Protein AF-A0A9W8R4R6-F1 (afdb_monomer)

InterPro domains:
  IPR019560 Mitochondrial 18kDa protein [PF10558] (1-127)
  IPR019560 Mitochondrial 18kDa protein [PTHR11001] (2-150)

Mean predicted aligned error: 7.31 Å

Sequence (166 aa):
MYLLGDVSYEGYKAYWHNQRVRDPTIQLTARQEKITGLPAIETRVVKPGEVSPLEDYRTVMVQRAIFQSVASMGLPAFTIHSVVRYSGRAMKDMKNKMIRTWAPIGLGLAVVPFLPAMFDEPVENAVEWAFHKGFEMYGGKGAVGNAPATGREELLAKKPIKEKEL

Organism: NCBI:txid195108

Structure (mmCIF, N/CA/C/O backbone):
data_AF-A0A9W8R4R6-F1
#
_entry.id   AF-A0A9W8R4R6-F1
#
loop_
_atom_site.group_PDB
_atom_site.id
_atom_site.type_symbol
_atom_site.label_atom_id
_ato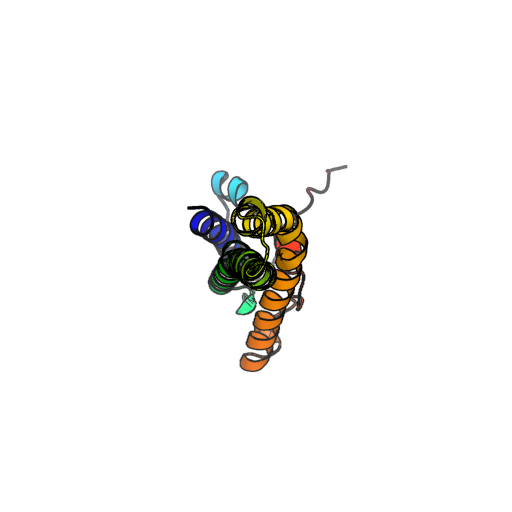m_site.label_alt_id
_atom_site.label_comp_id
_atom_site.label_asym_id
_atom_site.label_entity_id
_atom_site.label_seq_id
_atom_site.pdbx_PDB_ins_code
_atom_site.Cartn_x
_atom_site.Cartn_y
_atom_site.Cartn_z
_atom_site.occupancy
_atom_site.B_iso_or_equiv
_atom_site.auth_seq_id
_atom_site.auth_comp_id
_atom_site.auth_asym_id
_atom_site.auth_atom_id
_atom_site.pdbx_PDB_model_num
ATOM 1 N N . MET A 1 1 ? 1.937 14.711 2.624 1.00 55.84 1 MET A N 1
ATOM 2 C CA . MET A 1 1 ? 3.150 14.898 1.793 1.00 55.84 1 MET A CA 1
ATOM 3 C C . MET A 1 1 ? 4.149 13.735 1.963 1.00 55.84 1 MET A C 1
ATOM 5 O O . MET A 1 1 ? 5.342 13.956 1.873 1.00 55.84 1 MET A O 1
ATOM 9 N N . TYR A 1 2 ? 3.669 12.495 2.161 1.00 64.56 2 TYR A N 1
ATOM 10 C CA . TYR A 1 2 ? 4.497 11.270 2.191 1.00 64.56 2 TYR A CA 1
ATOM 11 C C . TYR A 1 2 ? 4.182 10.361 0.992 1.00 64.56 2 TYR A C 1
ATOM 13 O O . TYR A 1 2 ? 5.093 9.926 0.304 1.00 64.56 2 TYR A O 1
ATOM 21 N N . LEU A 1 3 ? 2.897 10.217 0.645 1.00 76.69 3 LEU A N 1
ATOM 22 C CA . LEU A 1 3 ? 2.424 9.414 -0.491 1.00 76.69 3 LEU A CA 1
ATOM 23 C C . LEU A 1 3 ? 3.010 9.858 -1.843 1.00 76.69 3 LEU A C 1
ATOM 25 O O . LEU A 1 3 ? 3.510 9.041 -2.602 1.00 76.69 3 LEU A O 1
ATOM 29 N N . LEU A 1 4 ? 3.025 11.167 -2.122 1.00 83.50 4 LEU A N 1
ATOM 30 C CA . LEU A 1 4 ? 3.647 11.694 -3.344 1.00 83.50 4 LEU A CA 1
ATOM 31 C C . LEU A 1 4 ? 5.165 11.490 -3.365 1.00 83.50 4 LEU A C 1
ATOM 33 O O . LEU A 1 4 ? 5.719 11.271 -4.435 1.00 83.50 4 LEU A O 1
ATOM 37 N N . GLY A 1 5 ? 5.832 11.573 -2.211 1.00 86.31 5 GLY A N 1
ATOM 38 C CA . GLY A 1 5 ? 7.283 11.411 -2.114 1.00 86.31 5 GLY A CA 1
ATOM 39 C C . GLY A 1 5 ? 7.709 9.972 -2.384 1.00 86.31 5 GLY A C 1
ATOM 40 O O . GLY A 1 5 ? 8.566 9.751 -3.233 1.00 86.31 5 GLY A O 1
ATOM 41 N N . ASP A 1 6 ? 7.056 9.015 -1.721 1.00 87.12 6 ASP A N 1
ATOM 42 C CA . ASP A 1 6 ? 7.295 7.577 -1.890 1.00 87.12 6 ASP A CA 1
ATOM 43 C C . ASP A 1 6 ? 7.021 7.124 -3.332 1.00 87.12 6 ASP A C 1
ATOM 45 O O . ASP A 1 6 ? 7.907 6.601 -4.007 1.00 87.12 6 ASP A O 1
ATOM 49 N N . VAL A 1 7 ? 5.840 7.460 -3.864 1.00 90.50 7 VAL A N 1
ATOM 50 C CA . VAL A 1 7 ? 5.452 7.110 -5.239 1.00 90.50 7 VAL A CA 1
ATOM 51 C C . VAL A 1 7 ? 6.393 7.744 -6.267 1.00 90.50 7 VAL A C 1
ATOM 53 O O . VAL A 1 7 ? 6.770 7.090 -7.238 1.00 90.50 7 VAL A O 1
ATOM 56 N N . SER A 1 8 ? 6.808 9.000 -6.066 1.00 89.56 8 SER A N 1
ATOM 57 C CA . SER A 1 8 ? 7.741 9.664 -6.988 1.00 89.56 8 SER A CA 1
ATOM 58 C C . SER A 1 8 ? 9.143 9.063 -6.916 1.00 89.56 8 SER A C 1
ATOM 60 O O . SER A 1 8 ? 9.794 8.912 -7.948 1.00 89.56 8 SER A O 1
ATOM 62 N N . TYR A 1 9 ? 9.621 8.720 -5.718 1.00 89.19 9 TYR A N 1
ATOM 63 C CA . TYR A 1 9 ? 10.945 8.134 -5.521 1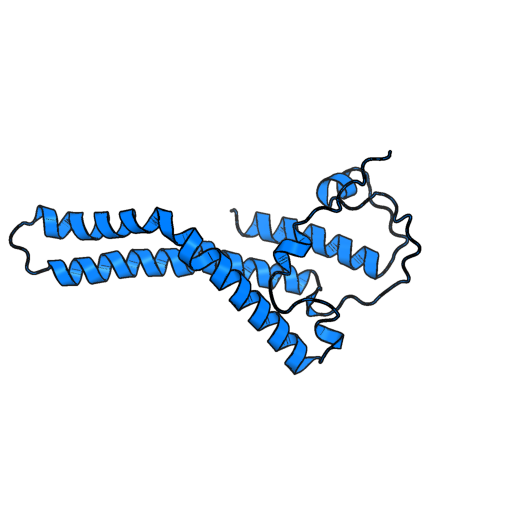.00 89.19 9 TYR A CA 1
ATOM 64 C C . TYR A 1 9 ? 11.035 6.738 -6.143 1.00 89.19 9 TYR A C 1
ATOM 66 O O . TYR A 1 9 ? 11.947 6.453 -6.920 1.00 89.19 9 TYR A O 1
ATOM 74 N N . GLU A 1 10 ? 10.055 5.887 -5.864 1.00 89.38 10 GLU A N 1
ATOM 75 C CA . GLU A 1 10 ? 9.988 4.530 -6.402 1.00 89.38 10 GLU A CA 1
ATOM 76 C C . GLU A 1 10 ? 9.701 4.528 -7.905 1.00 89.38 10 GLU A C 1
ATOM 78 O O . GLU A 1 10 ? 10.336 3.789 -8.657 1.00 89.38 10 GLU A O 1
ATOM 83 N N . GLY A 1 11 ? 8.847 5.444 -8.370 1.00 90.50 11 GLY A N 1
ATOM 84 C CA . GLY A 1 11 ? 8.625 5.686 -9.793 1.00 90.50 11 GLY A CA 1
ATOM 85 C C . GLY A 1 11 ? 9.895 6.116 -10.525 1.00 90.50 11 GLY A C 1
ATOM 86 O O . GLY A 1 11 ? 10.166 5.634 -11.623 1.00 90.50 11 GLY A O 1
ATOM 87 N N . TYR A 1 12 ? 10.723 6.965 -9.909 1.00 90.62 12 TYR A N 1
ATOM 88 C CA . TYR A 1 12 ? 12.007 7.375 -10.479 1.00 90.62 12 TYR A CA 1
ATOM 89 C C . TYR A 1 12 ? 12.991 6.204 -10.594 1.00 90.62 12 TYR A C 1
ATOM 91 O O . TYR A 1 12 ? 13.674 6.076 -11.611 1.00 90.62 12 TYR A O 1
ATOM 99 N N . LYS A 1 13 ? 13.051 5.323 -9.586 1.00 90.31 13 LYS A N 1
ATOM 100 C CA . LYS A 1 13 ? 13.871 4.103 -9.651 1.00 90.31 13 LYS A CA 1
ATOM 101 C C . LYS A 1 13 ? 13.392 3.158 -10.753 1.00 90.31 13 LYS A C 1
ATOM 103 O O . LYS A 1 13 ? 14.202 2.745 -11.582 1.00 90.31 13 LYS A O 1
ATOM 108 N N . ALA A 1 14 ? 12.089 2.876 -10.803 1.00 90.06 14 ALA A N 1
ATOM 109 C CA . ALA A 1 14 ? 11.490 2.021 -11.827 1.00 90.06 14 ALA A CA 1
ATOM 110 C C . ALA A 1 14 ? 11.707 2.590 -13.239 1.00 90.06 14 ALA A C 1
ATOM 112 O O . ALA A 1 14 ? 12.041 1.861 -14.166 1.00 90.06 14 ALA A O 1
ATOM 113 N N . TYR A 1 15 ? 11.622 3.911 -13.402 1.00 91.88 15 TYR A N 1
ATOM 114 C CA . TYR A 1 15 ? 11.888 4.576 -14.676 1.00 91.88 15 TYR A CA 1
ATOM 115 C C . TYR A 1 15 ? 13.312 4.323 -15.197 1.00 91.88 15 TYR A C 1
ATOM 117 O O . TYR A 1 15 ? 13.492 4.001 -16.373 1.00 91.88 15 TYR A O 1
ATOM 125 N N . TRP A 1 16 ? 14.332 4.431 -14.340 1.00 89.75 16 TRP A N 1
ATOM 126 C CA . TRP A 1 16 ? 15.715 4.138 -14.738 1.00 89.75 16 TRP A CA 1
ATOM 127 C C . TRP A 1 16 ? 15.966 2.655 -14.980 1.00 89.75 16 TRP A C 1
ATOM 129 O O . TRP A 1 16 ? 16.715 2.317 -15.895 1.00 89.75 16 TRP A O 1
ATOM 139 N N . HIS A 1 17 ? 15.314 1.781 -14.216 1.00 86.94 17 HIS A N 1
ATOM 140 C CA . HIS A 1 17 ? 15.357 0.347 -14.476 1.00 86.94 17 HIS A CA 1
ATOM 141 C C . HIS A 1 17 ? 14.790 0.021 -15.867 1.00 86.94 17 HIS A C 1
ATOM 143 O O . HIS A 1 17 ? 15.449 -0.629 -16.675 1.00 86.94 17 HIS A O 1
ATOM 149 N N . ASN A 1 18 ? 13.631 0.586 -16.207 1.00 90.44 18 ASN A N 1
ATOM 150 C CA . ASN A 1 18 ? 12.981 0.374 -17.499 1.00 90.44 18 ASN A CA 1
ATOM 151 C C . ASN A 1 18 ? 13.800 0.923 -18.668 1.00 90.44 18 ASN A C 1
ATOM 153 O O . ASN A 1 18 ? 13.848 0.305 -19.731 1.00 90.44 18 ASN A O 1
ATOM 157 N N . GLN A 1 19 ? 14.457 2.071 -18.483 1.00 88.81 19 GLN A N 1
ATOM 158 C CA . GLN A 1 19 ? 15.371 2.606 -19.490 1.00 88.81 19 GLN A CA 1
ATOM 159 C C . GLN A 1 19 ? 16.556 1.676 -19.745 1.00 88.81 19 GLN A C 1
ATOM 161 O O . GLN A 1 19 ? 16.921 1.507 -20.899 1.00 88.81 19 GLN A O 1
ATOM 166 N N . ARG A 1 20 ? 17.109 1.026 -18.717 1.00 83.75 20 ARG A N 1
ATOM 167 C CA . ARG A 1 20 ? 18.212 0.067 -18.890 1.00 83.75 20 ARG A CA 1
ATOM 168 C C . ARG A 1 20 ? 17.814 -1.212 -19.589 1.00 83.75 20 ARG A C 1
ATOM 170 O O . ARG A 1 20 ? 18.583 -1.734 -20.384 1.00 83.75 20 ARG A O 1
ATOM 177 N N . VAL A 1 21 ? 16.613 -1.708 -19.306 1.00 84.88 21 VAL A N 1
ATOM 178 C CA . VAL A 1 21 ? 16.077 -2.868 -20.024 1.00 84.88 21 VAL A CA 1
ATOM 179 C C . VAL A 1 21 ? 15.957 -2.544 -21.517 1.00 84.88 21 VAL A C 1
ATOM 181 O O . VAL A 1 21 ? 16.326 -3.368 -22.349 1.00 84.88 21 VAL A O 1
ATOM 184 N N . ARG A 1 22 ? 15.512 -1.327 -21.859 1.00 86.44 22 ARG A N 1
ATOM 185 C CA . ARG A 1 22 ? 15.366 -0.873 -23.253 1.00 86.44 22 ARG A CA 1
ATOM 186 C C . ARG A 1 22 ? 16.698 -0.543 -23.928 1.00 86.44 22 ARG A C 1
ATOM 188 O O . ARG A 1 22 ? 16.878 -0.875 -25.094 1.00 86.44 22 ARG A O 1
ATOM 195 N N . ASP A 1 23 ? 17.608 0.109 -23.214 1.00 85.25 23 ASP A N 1
ATOM 196 C CA . ASP A 1 23 ? 18.937 0.483 -23.693 1.00 85.25 23 ASP A CA 1
ATOM 197 C C . ASP A 1 23 ? 20.002 0.173 -22.621 1.00 85.25 23 ASP A C 1
ATOM 199 O O . ASP A 1 23 ? 20.272 0.988 -21.728 1.00 85.25 23 ASP A O 1
ATOM 203 N N . PRO A 1 24 ? 20.640 -1.006 -22.719 1.00 80.56 24 PRO A N 1
ATOM 204 C CA . PRO A 1 24 ? 21.683 -1.442 -21.794 1.00 80.56 24 PRO A CA 1
ATOM 205 C C . PRO A 1 24 ? 22.949 -0.575 -21.813 1.00 80.56 24 PRO A C 1
ATOM 207 O O . PRO A 1 24 ? 23.795 -0.713 -20.934 1.00 80.56 24 PRO A O 1
ATOM 210 N N . THR A 1 25 ? 23.115 0.307 -22.807 1.00 82.19 25 THR A N 1
ATOM 211 C CA . THR A 1 25 ? 24.317 1.145 -22.949 1.00 82.19 25 THR A CA 1
ATOM 212 C C . THR A 1 25 ? 24.239 2.454 -22.161 1.00 82.19 25 THR A C 1
ATOM 214 O O . THR A 1 25 ? 25.237 3.174 -22.054 1.00 82.19 25 THR A O 1
ATOM 217 N N . ILE A 1 26 ? 23.080 2.754 -21.562 1.00 84.19 26 ILE A N 1
ATOM 218 C CA . ILE A 1 26 ? 22.866 3.960 -20.760 1.00 84.19 26 ILE A CA 1
ATOM 219 C C . ILE A 1 26 ? 23.783 3.963 -19.532 1.00 84.19 26 ILE A C 1
ATOM 221 O O . ILE A 1 26 ? 23.649 3.160 -18.604 1.00 84.19 26 ILE A O 1
ATOM 225 N N . GLN A 1 27 ? 24.667 4.958 -19.488 1.00 83.50 27 GLN A N 1
ATOM 226 C CA . GLN A 1 27 ? 25.502 5.242 -18.327 1.00 83.50 27 GLN A CA 1
ATOM 227 C C . GLN A 1 27 ? 24.755 6.158 -17.359 1.00 83.50 27 GLN A C 1
ATOM 229 O O . GLN A 1 27 ? 24.228 7.204 -17.744 1.00 83.50 27 GLN A O 1
ATOM 234 N N . LEU A 1 28 ? 24.715 5.772 -16.086 1.00 83.88 28 LEU A N 1
ATOM 235 C CA . LEU A 1 28 ? 24.157 6.615 -15.033 1.00 83.88 28 LEU A CA 1
ATOM 236 C C . LEU A 1 28 ? 25.236 7.554 -14.498 1.00 83.88 28 LEU A C 1
ATOM 238 O O . LEU A 1 28 ? 26.387 7.178 -14.292 1.00 83.88 28 LEU A O 1
ATOM 242 N N . THR A 1 29 ? 24.839 8.784 -14.199 1.00 85.25 29 THR A N 1
ATOM 243 C CA . THR A 1 29 ? 25.674 9.717 -13.437 1.00 85.25 29 THR A CA 1
ATOM 244 C C . THR A 1 29 ? 25.860 9.227 -11.998 1.00 85.25 29 THR A C 1
ATOM 246 O O . THR A 1 29 ? 24.982 8.565 -11.443 1.00 85.25 29 THR A O 1
ATOM 249 N N . ALA A 1 30 ? 26.939 9.649 -11.329 1.00 84.31 30 ALA A N 1
ATOM 250 C CA . ALA A 1 30 ? 27.202 9.311 -9.922 1.00 84.31 30 ALA A CA 1
ATOM 251 C C . ALA A 1 30 ? 26.027 9.657 -8.980 1.00 84.31 30 ALA A C 1
ATOM 253 O O . ALA A 1 30 ? 25.765 8.975 -7.987 1.00 84.31 30 ALA A O 1
ATOM 254 N N . ARG A 1 31 ? 25.266 10.715 -9.301 1.00 84.69 31 ARG A N 1
ATOM 255 C CA . ARG A 1 31 ? 24.051 11.079 -8.560 1.00 84.69 31 ARG A CA 1
ATOM 256 C C . ARG A 1 31 ? 22.925 10.068 -8.782 1.00 84.69 31 ARG A C 1
ATOM 258 O O . ARG A 1 31 ? 22.248 9.706 -7.824 1.00 84.69 31 ARG A O 1
ATOM 265 N N . GLN A 1 32 ? 22.705 9.637 -10.020 1.00 85.12 32 GLN A N 1
ATOM 266 C CA . GLN A 1 32 ? 21.660 8.671 -10.356 1.00 85.12 32 GLN A CA 1
ATOM 267 C C . GLN A 1 32 ? 21.982 7.281 -9.816 1.00 85.12 32 GLN A C 1
ATOM 269 O O . GLN A 1 32 ? 21.092 6.645 -9.261 1.00 85.12 32 GLN A O 1
ATOM 274 N N . GLU A 1 33 ? 23.238 6.844 -9.894 1.00 83.81 33 GLU A N 1
ATOM 275 C CA . GLU A 1 33 ? 23.713 5.615 -9.252 1.00 83.81 33 GLU A CA 1
ATOM 276 C C . GLU A 1 33 ? 23.405 5.635 -7.750 1.00 83.81 33 GLU A C 1
ATOM 278 O O . GLU A 1 33 ? 22.790 4.711 -7.220 1.00 83.81 33 GLU A O 1
ATOM 283 N N . LYS A 1 34 ? 23.715 6.743 -7.065 1.00 84.25 34 LYS A N 1
ATOM 284 C CA . LYS A 1 34 ? 23.419 6.889 -5.634 1.00 84.25 34 LYS A CA 1
ATOM 285 C C . LYS A 1 34 ? 21.921 6.810 -5.314 1.00 84.25 34 LYS A C 1
ATOM 287 O O . LYS A 1 34 ? 21.551 6.267 -4.277 1.00 84.25 34 LYS A O 1
ATOM 292 N N . ILE A 1 35 ? 21.067 7.384 -6.164 1.00 82.25 35 ILE A N 1
ATOM 293 C CA . ILE A 1 35 ? 19.613 7.452 -5.940 1.00 82.25 35 ILE A CA 1
ATOM 294 C C . ILE A 1 35 ? 18.928 6.122 -6.268 1.00 82.25 35 ILE A C 1
ATOM 296 O O . ILE A 1 35 ? 18.038 5.698 -5.533 1.00 82.25 35 ILE A O 1
ATOM 300 N N . THR A 1 36 ? 19.329 5.491 -7.370 1.00 81.31 36 THR A N 1
ATOM 301 C CA . THR A 1 36 ? 18.696 4.279 -7.908 1.00 81.31 36 THR A CA 1
ATOM 302 C C . THR A 1 36 ? 19.293 2.994 -7.348 1.00 81.31 36 THR A C 1
ATOM 304 O O . THR A 1 36 ? 18.618 1.970 -7.339 1.00 81.31 36 THR A O 1
ATOM 307 N N . GLY A 1 37 ? 20.538 3.035 -6.865 1.00 80.31 37 GLY A N 1
ATOM 308 C CA . GLY A 1 37 ? 21.293 1.848 -6.464 1.00 80.31 37 GLY A CA 1
ATOM 309 C C . GLY A 1 37 ? 21.762 0.987 -7.642 1.00 80.31 37 GLY A C 1
ATOM 310 O O . GLY A 1 37 ? 22.285 -0.100 -7.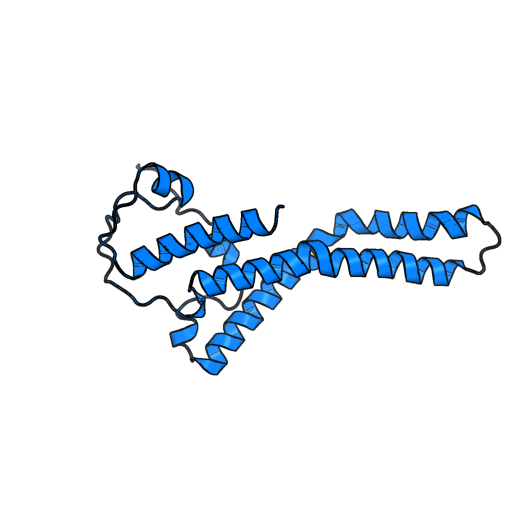416 1.00 80.31 37 GLY A O 1
ATOM 311 N N . LEU A 1 38 ? 21.568 1.456 -8.878 1.00 80.56 38 LEU A N 1
ATOM 312 C CA . LEU A 1 38 ? 22.010 0.793 -10.101 1.00 80.56 38 LEU A CA 1
ATOM 313 C C . LEU A 1 38 ? 23.471 1.182 -10.401 1.00 80.56 38 LEU A C 1
ATOM 315 O O . LEU A 1 38 ? 23.797 2.363 -10.275 1.00 80.56 38 LEU A O 1
ATOM 319 N N . PRO A 1 39 ? 24.345 0.241 -10.811 1.00 77.75 39 PRO A N 1
ATOM 320 C CA . PRO A 1 39 ? 25.768 0.520 -11.045 1.00 77.75 39 PRO A CA 1
ATOM 321 C C . PRO A 1 39 ? 25.946 1.527 -12.181 1.00 77.75 39 PRO A C 1
ATOM 323 O O . PRO A 1 39 ? 25.244 1.391 -13.173 1.00 77.75 39 PRO A O 1
ATOM 326 N N . ALA A 1 40 ? 26.878 2.485 -12.105 1.00 77.44 40 ALA A N 1
ATOM 327 C CA . ALA A 1 40 ? 27.048 3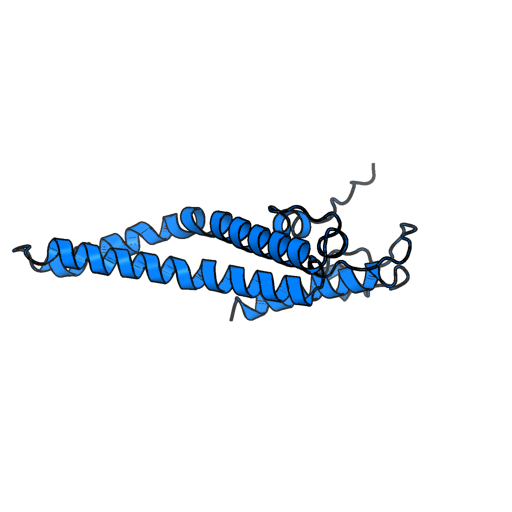.525 -13.139 1.00 77.44 40 ALA A CA 1
ATOM 328 C C . ALA A 1 40 ? 27.131 2.987 -14.584 1.00 77.44 40 ALA A C 1
ATOM 330 O O . ALA A 1 40 ? 26.540 3.570 -15.495 1.00 77.44 40 ALA A O 1
ATOM 331 N N . ILE A 1 41 ? 27.798 1.845 -14.774 1.00 74.31 41 ILE A N 1
ATOM 332 C CA . ILE A 1 41 ? 27.932 1.139 -16.053 1.00 74.31 41 ILE A CA 1
ATOM 333 C C . ILE A 1 41 ? 27.389 -0.284 -15.882 1.00 74.31 41 ILE A C 1
ATOM 335 O O . ILE A 1 41 ? 27.760 -0.987 -14.941 1.00 74.31 41 ILE A O 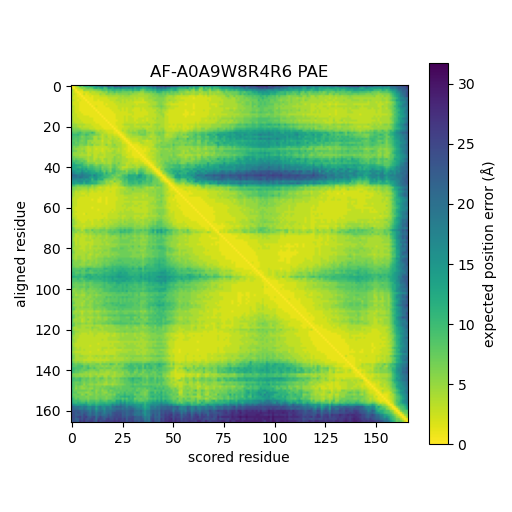1
ATOM 339 N N . GLU A 1 42 ? 26.514 -0.716 -16.790 1.00 72.00 42 GLU A N 1
ATOM 340 C CA . GLU A 1 42 ? 26.062 -2.107 -16.874 1.00 72.00 42 GLU A CA 1
ATOM 341 C C . GLU A 1 42 ? 27.206 -2.959 -17.455 1.00 72.00 42 GLU A C 1
ATOM 343 O O . GLU A 1 42 ? 27.452 -2.967 -18.657 1.00 72.00 42 GLU A O 1
ATOM 348 N N . THR A 1 43 ? 27.967 -3.651 -16.604 1.00 65.25 43 THR A N 1
ATOM 349 C CA . THR A 1 43 ? 29.094 -4.501 -17.047 1.00 65.25 43 THR A CA 1
ATOM 350 C C . THR A 1 43 ? 28.650 -5.873 -17.556 1.00 65.25 43 THR A C 1
ATOM 352 O O . THR A 1 43 ? 29.451 -6.631 -18.103 1.00 65.25 43 THR A O 1
ATOM 355 N N . ARG A 1 44 ? 27.366 -6.209 -17.390 1.00 69.31 44 ARG A N 1
ATOM 356 C CA . ARG A 1 44 ? 26.761 -7.433 -17.914 1.00 69.31 44 ARG A CA 1
ATOM 357 C C . ARG A 1 44 ? 26.364 -7.203 -19.367 1.00 69.31 44 ARG A C 1
ATOM 359 O O . ARG A 1 44 ? 25.752 -6.191 -19.691 1.00 69.31 44 ARG A O 1
ATOM 366 N N . VAL A 1 45 ? 26.650 -8.173 -20.234 1.00 61.47 45 VAL A N 1
ATOM 367 C CA . VAL A 1 45 ? 26.128 -8.178 -21.607 1.00 61.47 45 VAL A CA 1
ATOM 368 C C . VAL A 1 45 ? 24.640 -8.521 -21.545 1.00 61.47 45 VAL A C 1
ATOM 370 O O . VAL A 1 45 ? 24.242 -9.679 -21.662 1.00 61.47 45 VAL A O 1
ATOM 373 N N . VAL A 1 46 ? 23.816 -7.509 -21.288 1.00 65.44 46 VAL A N 1
ATOM 374 C CA . VAL A 1 46 ? 22.358 -7.620 -21.295 1.00 65.44 46 VAL A CA 1
ATOM 375 C C . VAL A 1 46 ? 21.883 -7.295 -22.706 1.00 65.44 46 VAL A C 1
ATOM 377 O O . VAL A 1 46 ? 22.259 -6.274 -23.277 1.00 65.44 46 VAL A O 1
ATOM 380 N N . LYS A 1 47 ? 21.091 -8.185 -23.308 1.00 68.38 47 LYS A N 1
ATOM 381 C CA . LYS A 1 47 ? 20.437 -7.878 -24.585 1.00 68.38 47 LYS A CA 1
ATOM 382 C C . LYS A 1 47 ? 19.336 -6.842 -24.331 1.00 68.38 47 LYS A C 1
ATOM 384 O O . LYS A 1 47 ? 18.621 -7.011 -23.343 1.00 68.38 47 LYS A O 1
ATOM 389 N N . PRO A 1 48 ? 19.162 -5.832 -25.204 1.00 78.75 48 PRO A N 1
ATOM 390 C CA . PRO A 1 48 ? 17.990 -4.966 -25.158 1.00 78.75 48 PRO A CA 1
ATOM 391 C C . PRO A 1 48 ? 16.720 -5.817 -25.099 1.00 78.75 48 PRO A C 1
ATOM 393 O O . PRO A 1 48 ? 16.550 -6.743 -25.897 1.00 78.75 48 PRO A O 1
ATOM 396 N N . GLY A 1 49 ? 15.878 -5.543 -24.111 1.00 81.06 49 GLY A N 1
ATOM 397 C CA . GLY A 1 49 ? 14.648 -6.270 -23.838 1.00 81.06 49 GLY A CA 1
ATOM 398 C C . GLY A 1 49 ? 13.436 -5.347 -23.848 1.00 81.06 49 GLY A C 1
ATOM 399 O O . GLY A 1 49 ? 13.547 -4.121 -23.794 1.00 81.06 49 GLY A O 1
ATOM 400 N N . GLU A 1 50 ? 12.255 -5.950 -23.896 1.00 83.94 50 GLU A N 1
ATOM 401 C CA . GLU A 1 50 ? 10.998 -5.238 -23.692 1.00 83.94 50 GLU A CA 1
ATOM 402 C C . GLU A 1 50 ? 10.602 -5.311 -22.218 1.00 83.94 50 GLU A C 1
ATOM 404 O O . GLU A 1 50 ? 10.704 -6.358 -21.580 1.00 83.94 50 GLU A O 1
ATOM 409 N N . VAL A 1 51 ? 10.153 -4.182 -21.673 1.00 85.88 51 VAL A N 1
ATOM 410 C CA . VAL A 1 51 ? 9.611 -4.124 -20.313 1.00 85.88 51 VAL A CA 1
ATOM 411 C C . VAL A 1 51 ? 8.162 -4.578 -20.365 1.00 85.88 51 VAL A C 1
ATOM 413 O O . VAL A 1 51 ? 7.382 -4.036 -21.153 1.00 85.88 51 VAL A O 1
ATOM 416 N N . SER A 1 52 ? 7.797 -5.541 -19.520 1.00 89.88 52 SER A N 1
ATOM 417 C CA . SER A 1 52 ? 6.412 -5.993 -19.450 1.00 89.88 52 SER A CA 1
ATOM 418 C C . SER A 1 52 ? 5.495 -4.848 -18.974 1.00 89.88 52 SER A C 1
ATOM 420 O O . SER A 1 52 ? 5.886 -4.057 -18.114 1.00 89.88 52 SER A O 1
ATOM 422 N N . PRO A 1 53 ? 4.267 -4.721 -19.503 1.00 91.62 53 PRO A N 1
ATOM 423 C CA . PRO A 1 53 ? 3.277 -3.748 -19.040 1.00 91.62 53 PRO A CA 1
ATOM 424 C C . PRO A 1 53 ? 3.100 -3.681 -17.513 1.00 91.62 53 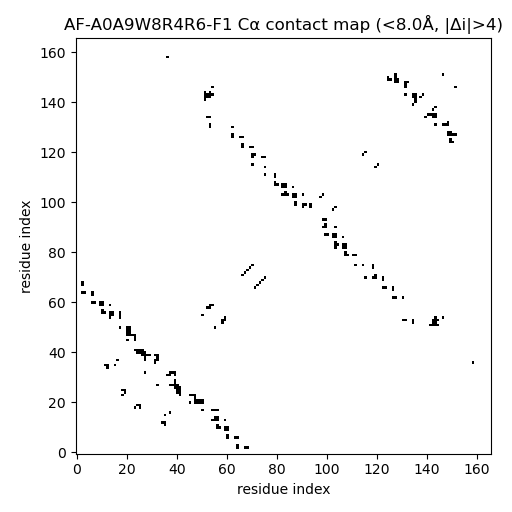PRO A C 1
ATOM 426 O O . PRO A 1 53 ? 2.905 -2.594 -16.964 1.00 91.62 53 PRO A O 1
ATOM 429 N N . LEU A 1 54 ? 3.202 -4.820 -16.820 1.00 90.44 54 LEU A N 1
ATOM 430 C CA . LEU A 1 54 ? 3.116 -4.904 -15.361 1.00 90.44 54 LEU A CA 1
ATOM 431 C C . LEU A 1 54 ? 4.321 -4.255 -14.645 1.00 90.44 54 LEU A C 1
ATOM 433 O O . LEU A 1 54 ? 4.166 -3.727 -13.542 1.00 90.44 54 LEU A O 1
ATOM 437 N N . GLU A 1 55 ? 5.501 -4.286 -15.265 1.00 88.62 55 GLU A N 1
ATOM 438 C CA . GLU A 1 55 ? 6.757 -3.700 -14.769 1.00 88.62 55 GLU A CA 1
ATOM 439 C C . GLU A 1 55 ? 6.989 -2.268 -15.277 1.00 88.62 55 GLU A C 1
ATOM 441 O O . GLU A 1 55 ? 7.970 -1.614 -14.912 1.00 88.62 55 GLU A O 1
ATOM 446 N N . ASP A 1 56 ? 6.093 -1.731 -16.110 1.00 92.50 56 ASP A N 1
ATOM 447 C CA . ASP A 1 56 ? 6.194 -0.340 -16.532 1.00 92.50 56 ASP A CA 1
ATOM 448 C C . ASP A 1 56 ? 6.157 0.592 -15.303 1.00 92.50 56 ASP A C 1
ATOM 450 O O . ASP A 1 56 ? 5.321 0.444 -14.410 1.00 92.50 56 ASP A O 1
ATOM 454 N N . TYR A 1 57 ? 7.056 1.578 -15.249 1.00 92.62 57 TYR A N 1
ATOM 455 C CA . TYR A 1 57 ? 7.173 2.520 -14.139 1.00 92.62 57 TYR A CA 1
ATOM 456 C C . TYR A 1 57 ? 5.843 3.221 -13.839 1.00 92.62 57 TYR A C 1
ATOM 458 O O . TYR A 1 57 ? 5.558 3.531 -12.685 1.00 92.62 57 TYR A O 1
ATOM 466 N N . ARG A 1 58 ? 4.997 3.432 -14.857 1.00 94.44 58 ARG A N 1
ATOM 467 C CA . ARG A 1 58 ? 3.649 3.991 -14.693 1.00 94.44 58 ARG A CA 1
ATOM 468 C C . ARG A 1 58 ? 2.764 3.044 -13.896 1.00 94.44 58 ARG A C 1
ATOM 470 O O . ARG A 1 58 ? 2.094 3.482 -12.966 1.00 94.44 58 ARG A O 1
ATOM 477 N N . THR A 1 59 ? 2.795 1.758 -14.232 1.00 93.19 59 THR A N 1
ATOM 478 C CA . THR A 1 59 ? 2.070 0.707 -13.514 1.00 93.19 59 THR A CA 1
ATOM 479 C C . THR A 1 59 ? 2.559 0.597 -12.076 1.00 93.19 59 THR A C 1
ATOM 481 O O . THR A 1 59 ? 1.740 0.609 -11.161 1.00 93.19 59 THR A O 1
ATOM 484 N N . VAL A 1 60 ? 3.877 0.593 -11.858 1.00 90.62 60 VAL A N 1
ATOM 485 C CA . VAL A 1 60 ? 4.479 0.569 -10.515 1.00 90.62 60 VAL A CA 1
ATOM 486 C C . VAL A 1 60 ? 4.025 1.774 -9.684 1.00 90.62 60 VAL A C 1
ATOM 488 O O . VAL A 1 60 ? 3.598 1.614 -8.541 1.00 90.62 60 VAL A O 1
ATOM 491 N N . MET A 1 61 ? 4.045 2.982 -10.257 1.00 93.06 61 MET A N 1
ATOM 492 C CA . MET A 1 61 ? 3.578 4.192 -9.570 1.00 93.06 61 MET A CA 1
ATOM 493 C C . MET A 1 61 ? 2.095 4.115 -9.202 1.00 93.06 61 MET A C 1
ATOM 495 O O . MET A 1 61 ? 1.724 4.482 -8.088 1.00 93.06 61 MET A O 1
ATOM 499 N N . VAL A 1 62 ? 1.249 3.635 -10.118 1.00 94.38 62 VAL A N 1
ATOM 500 C CA . VAL A 1 62 ? -0.189 3.466 -9.865 1.00 94.38 62 VAL A CA 1
ATOM 501 C C . VAL A 1 62 ? -0.418 2.442 -8.759 1.00 94.38 62 VAL A C 1
ATOM 503 O O . VAL A 1 62 ? -1.163 2.717 -7.820 1.00 94.38 62 VAL A O 1
ATOM 506 N N . GLN A 1 63 ? 0.251 1.292 -8.830 1.00 92.44 63 GLN A N 1
ATOM 507 C CA . GLN A 1 63 ? 0.115 0.235 -7.839 1.00 92.44 63 GLN A CA 1
ATOM 508 C C . GLN A 1 63 ? 0.525 0.718 -6.445 1.00 92.44 63 GLN A C 1
ATOM 510 O O . GLN A 1 63 ? -0.231 0.544 -5.490 1.00 92.44 63 GLN A O 1
ATOM 515 N N . ARG A 1 64 ? 1.665 1.412 -6.333 1.00 91.25 64 ARG A N 1
ATOM 516 C CA . ARG A 1 64 ? 2.126 2.004 -5.070 1.00 91.25 64 ARG A CA 1
ATOM 517 C C . ARG A 1 64 ? 1.189 3.086 -4.554 1.00 91.25 64 ARG A C 1
ATOM 519 O O . ARG A 1 64 ? 0.919 3.125 -3.359 1.00 91.25 64 ARG A O 1
ATOM 526 N N . ALA A 1 65 ? 0.651 3.940 -5.423 1.00 91.94 65 ALA A N 1
ATOM 527 C CA . ALA A 1 65 ? -0.310 4.962 -5.014 1.00 91.94 65 ALA A CA 1
ATOM 528 C C . ALA A 1 65 ? -1.600 4.340 -4.452 1.00 91.94 65 ALA A C 1
ATOM 530 O O . ALA A 1 65 ? -2.113 4.799 -3.428 1.00 91.94 65 ALA A O 1
ATOM 531 N N . ILE A 1 66 ? -2.102 3.276 -5.086 1.00 92.00 66 ILE A N 1
ATOM 532 C CA . ILE A 1 66 ? -3.267 2.525 -4.603 1.00 92.00 66 ILE A CA 1
ATOM 533 C C . ILE A 1 66 ? -2.943 1.870 -3.264 1.00 92.00 66 ILE A C 1
ATOM 535 O O . ILE A 1 66 ? -3.654 2.124 -2.296 1.00 92.00 66 ILE A O 1
ATOM 539 N N . PHE A 1 67 ? -1.848 1.111 -3.187 1.00 90.31 67 PHE A N 1
ATOM 540 C CA . PHE A 1 67 ? -1.411 0.460 -1.958 1.00 90.31 67 PHE A CA 1
ATOM 541 C C . PHE A 1 67 ? -1.301 1.460 -0.803 1.00 90.31 67 PHE A C 1
ATOM 543 O O . PHE A 1 67 ? -1.993 1.325 0.200 1.00 90.31 67 PHE A O 1
ATOM 550 N N . GLN A 1 68 ? -0.529 2.532 -0.984 1.00 89.25 68 GLN A N 1
ATOM 551 C CA . GLN A 1 68 ? -0.312 3.551 0.040 1.00 89.25 68 GLN A CA 1
ATOM 552 C C . GLN A 1 68 ? -1.599 4.276 0.441 1.00 89.25 68 GLN A C 1
ATOM 554 O O . GLN A 1 68 ? -1.802 4.566 1.616 1.00 89.25 68 GLN A O 1
ATOM 559 N N . SER A 1 69 ? -2.489 4.588 -0.503 1.00 91.00 69 SER A N 1
ATOM 560 C CA . SER A 1 69 ? -3.743 5.276 -0.161 1.00 91.00 69 SER A CA 1
ATOM 561 C C . SER A 1 69 ? -4.690 4.376 0.640 1.00 91.00 69 SER A C 1
ATOM 563 O O . SER A 1 69 ? -5.294 4.821 1.621 1.00 91.00 69 SER A O 1
ATOM 565 N N . VAL A 1 70 ? -4.786 3.100 0.262 1.00 91.19 70 VAL A N 1
ATOM 566 C CA . VAL A 1 70 ? -5.666 2.122 0.905 1.00 91.19 70 VAL A CA 1
ATOM 567 C C . VAL A 1 70 ? -5.102 1.680 2.256 1.00 91.19 70 VAL A C 1
ATOM 569 O O . VAL A 1 70 ? -5.825 1.758 3.252 1.00 91.19 70 VAL A O 1
ATOM 572 N N . ALA A 1 71 ? -3.831 1.277 2.304 1.00 88.56 71 ALA A N 1
ATOM 573 C CA . ALA A 1 71 ? -3.168 0.774 3.505 1.00 88.56 71 ALA A CA 1
ATOM 574 C C . ALA A 1 71 ? -2.944 1.876 4.549 1.00 88.56 71 ALA A C 1
ATOM 576 O O . ALA A 1 71 ? -3.271 1.681 5.714 1.00 88.56 71 ALA A O 1
ATOM 577 N N . SER A 1 72 ? -2.490 3.070 4.150 1.00 83.62 72 SER A N 1
ATOM 578 C CA . SER A 1 72 ? -2.079 4.102 5.119 1.00 83.62 72 SER A CA 1
ATOM 579 C C . SER A 1 72 ? -3.206 5.038 5.563 1.00 83.62 72 SER A C 1
ATOM 581 O O . SER A 1 72 ? -3.080 5.705 6.590 1.00 83.62 72 SER A O 1
ATOM 583 N N . MET A 1 73 ? -4.302 5.148 4.804 1.00 88.88 73 MET A N 1
ATOM 584 C CA . MET A 1 73 ? -5.373 6.111 5.106 1.00 88.88 73 MET A CA 1
ATOM 585 C C . MET A 1 73 ? -6.760 5.479 5.101 1.00 88.88 73 MET A C 1
ATOM 587 O O . MET A 1 73 ? -7.516 5.688 6.047 1.00 88.88 73 MET A O 1
ATOM 591 N N . GLY A 1 74 ? -7.107 4.714 4.065 1.00 91.50 74 GLY A N 1
ATOM 592 C CA . GLY A 1 74 ? -8.459 4.178 3.896 1.00 91.50 74 GLY A CA 1
ATOM 593 C C . GLY A 1 74 ? -8.848 3.166 4.975 1.00 91.50 74 GLY A C 1
ATOM 594 O O . GLY A 1 74 ? -9.771 3.403 5.759 1.00 91.50 74 GLY A O 1
ATOM 595 N N . LEU A 1 75 ? -8.138 2.038 5.025 1.00 94.06 75 LEU A N 1
ATOM 596 C CA . LEU A 1 75 ? -8.471 0.921 5.912 1.00 94.06 75 LEU A CA 1
ATOM 597 C C . LEU A 1 75 ? -8.266 1.239 7.399 1.00 94.06 75 LEU A C 1
ATOM 599 O O . LEU A 1 75 ? -9.173 0.936 8.185 1.00 94.06 75 LEU A O 1
ATOM 603 N N . PRO A 1 76 ? -7.173 1.908 7.819 1.00 92.94 76 PRO A N 1
ATOM 604 C CA . PRO A 1 76 ? -7.015 2.314 9.210 1.00 92.94 76 PRO A CA 1
ATOM 605 C C . PRO A 1 76 ? -8.120 3.267 9.667 1.00 92.94 76 PRO A C 1
ATOM 607 O O . PRO A 1 76 ? -8.724 3.044 10.718 1.00 92.94 76 PRO A O 1
ATOM 610 N N . ALA A 1 77 ? -8.447 4.290 8.867 1.00 94.25 77 ALA A N 1
ATOM 611 C CA . ALA A 1 77 ? -9.488 5.250 9.228 1.00 94.25 77 ALA A CA 1
ATOM 612 C C . ALA A 1 77 ? -10.861 4.580 9.317 1.00 94.25 77 ALA A C 1
ATOM 614 O O . ALA A 1 77 ? -11.589 4.799 10.287 1.00 94.25 77 ALA A O 1
ATOM 615 N N . PHE A 1 78 ? -11.199 3.726 8.346 1.00 96.00 78 PHE A N 1
ATOM 616 C CA . PHE A 1 78 ? -12.445 2.965 8.363 1.00 96.00 78 PHE A CA 1
ATOM 617 C C . PHE A 1 78 ? -12.548 2.068 9.600 1.00 96.00 78 PHE A C 1
ATOM 619 O O . PHE A 1 78 ? -13.603 2.007 10.235 1.00 96.00 78 PHE A O 1
ATOM 626 N N . THR A 1 79 ? -11.452 1.415 9.980 1.00 95.81 79 THR A N 1
ATOM 627 C CA . THR A 1 79 ? -11.405 0.499 11.124 1.00 95.81 79 THR A CA 1
ATOM 628 C C . THR A 1 79 ? -11.561 1.239 12.441 1.00 95.81 79 THR A C 1
ATOM 630 O O . THR A 1 79 ? -12.461 0.912 13.212 1.00 95.81 79 THR A O 1
ATOM 633 N N . ILE A 1 80 ? -10.760 2.282 12.681 1.00 96.00 80 ILE A N 1
ATOM 634 C CA . ILE A 1 80 ? -10.855 3.093 13.904 1.00 96.00 80 ILE A CA 1
ATOM 635 C C . ILE A 1 80 ? -12.255 3.702 14.010 1.00 96.00 80 ILE A C 1
ATOM 637 O O . ILE A 1 80 ? -12.899 3.602 15.054 1.00 96.00 80 ILE A O 1
ATOM 641 N N . HIS A 1 81 ? -12.768 4.277 12.918 1.00 96.62 81 HIS A N 1
ATOM 642 C CA . HIS A 1 81 ? -14.108 4.854 12.899 1.00 96.62 81 HIS A CA 1
ATOM 643 C C . HIS A 1 81 ? -15.183 3.809 13.216 1.00 96.62 81 HIS A C 1
ATOM 645 O O . HIS A 1 81 ? -16.074 4.068 14.027 1.00 96.62 81 HIS A O 1
ATOM 651 N N . SER A 1 82 ? -15.091 2.619 12.620 1.00 97.38 82 SER A N 1
ATOM 652 C CA . SER A 1 82 ? -16.029 1.523 12.866 1.00 97.38 82 SER A CA 1
ATOM 653 C C . SER A 1 82 ? -15.971 1.052 14.318 1.00 97.38 82 SER A C 1
ATOM 655 O O . SER A 1 82 ? -17.018 0.932 14.952 1.00 97.38 82 SER A O 1
ATOM 657 N N . VAL A 1 83 ? -14.775 0.861 14.881 1.00 97.56 83 VAL A N 1
ATOM 658 C CA . VAL A 1 83 ? -14.585 0.469 16.286 1.00 97.56 83 VAL A CA 1
ATOM 659 C C . VAL A 1 83 ? -15.216 1.497 17.218 1.00 97.56 83 VAL A C 1
ATOM 661 O O . VAL A 1 83 ? -16.037 1.126 18.057 1.00 97.56 83 VAL A O 1
ATOM 664 N N . VAL A 1 84 ? -14.919 2.788 17.042 1.00 97.38 84 VAL A N 1
ATOM 665 C CA . VAL A 1 84 ? -15.496 3.869 17.861 1.00 97.38 84 VAL A CA 1
ATOM 666 C C . VAL A 1 84 ? -17.021 3.921 17.706 1.00 97.38 84 VAL A C 1
ATOM 668 O O . VAL A 1 84 ? -17.750 4.014 18.693 1.00 97.38 84 VAL A O 1
ATOM 671 N N . ARG A 1 85 ? -17.536 3.810 16.477 1.00 97.31 85 ARG A N 1
ATOM 672 C CA . ARG A 1 85 ? -18.975 3.868 16.186 1.00 97.31 85 ARG A CA 1
ATOM 673 C C . ARG A 1 85 ? -19.737 2.706 16.818 1.00 97.31 85 ARG A C 1
ATOM 675 O O . ARG A 1 85 ? -20.771 2.923 17.454 1.00 97.31 85 ARG A O 1
ATOM 682 N N . TYR A 1 86 ? -19.265 1.476 16.627 1.00 98.06 86 TYR A N 1
ATOM 683 C CA . TYR A 1 86 ? -19.967 0.286 17.103 1.00 98.06 86 TYR A CA 1
ATOM 684 C C . TYR A 1 86 ? -19.819 0.095 18.610 1.00 98.06 86 TYR A C 1
ATOM 686 O O . TYR A 1 86 ? -20.808 -0.236 19.263 1.00 98.06 86 TYR A O 1
ATOM 694 N N . SER A 1 87 ? -18.653 0.396 19.188 1.00 97.06 87 SER A N 1
ATOM 695 C CA . SER A 1 87 ? -18.498 0.418 20.649 1.00 97.06 87 SER A CA 1
ATOM 696 C C . SER A 1 87 ? -19.358 1.507 21.294 1.00 97.06 87 SER A C 1
ATOM 698 O O . SER A 1 87 ? -20.053 1.234 22.270 1.00 97.06 87 SER A O 1
ATOM 700 N N . GLY A 1 88 ? -19.429 2.703 20.700 1.00 96.50 88 GLY A N 1
ATOM 701 C CA . GLY A 1 88 ? -20.333 3.765 21.148 1.00 96.50 88 GLY A CA 1
ATOM 702 C C . GLY A 1 88 ? -21.801 3.345 21.100 1.00 96.50 88 GLY A C 1
ATOM 703 O O . GLY A 1 88 ? -22.550 3.586 22.047 1.00 96.50 88 GLY A O 1
ATOM 704 N N . ARG A 1 89 ? -22.212 2.642 20.037 1.00 96.56 89 ARG A N 1
ATOM 705 C CA . ARG A 1 89 ? -23.568 2.088 19.926 1.00 96.56 89 ARG A CA 1
ATOM 706 C C . ARG A 1 89 ? -23.841 1.007 20.972 1.00 96.56 89 ARG A C 1
ATOM 708 O O . ARG A 1 89 ? -24.943 0.984 21.513 1.00 96.56 89 ARG A O 1
ATOM 715 N N . ALA A 1 90 ? -22.872 0.142 21.260 1.00 96.38 90 ALA A N 1
ATOM 716 C CA . ALA A 1 90 ? -22.996 -0.903 22.274 1.00 96.38 90 ALA A CA 1
ATOM 717 C C . ALA A 1 90 ? -23.067 -0.330 23.702 1.00 96.38 90 ALA A C 1
ATOM 719 O O . ALA A 1 90 ? -23.778 -0.860 24.549 1.00 96.38 90 ALA A O 1
ATOM 720 N N . MET A 1 91 ? -22.379 0.784 23.963 1.00 95.50 91 MET A N 1
ATOM 721 C CA . MET A 1 91 ? -22.296 1.416 25.286 1.00 95.50 91 MET A CA 1
ATOM 722 C C . MET A 1 91 ? -23.343 2.519 25.516 1.00 95.50 91 MET A C 1
ATOM 724 O O . MET A 1 91 ? -23.323 3.183 26.556 1.00 95.50 91 MET A O 1
ATOM 728 N N . LYS A 1 92 ? -24.270 2.734 24.572 1.00 93.88 92 LYS A N 1
ATOM 729 C CA . LYS A 1 92 ? -25.217 3.864 24.593 1.00 93.88 92 LYS A CA 1
ATOM 730 C C . LYS A 1 92 ? -26.102 3.910 25.850 1.00 93.88 92 LYS A C 1
ATOM 732 O O . LYS A 1 92 ? -26.391 4.998 26.343 1.00 93.88 92 LYS A O 1
ATOM 737 N N . ASP A 1 93 ? -26.464 2.745 26.390 1.00 95.56 93 ASP A N 1
ATOM 738 C CA . ASP A 1 93 ? -27.383 2.600 27.529 1.00 95.56 93 ASP A CA 1
ATOM 739 C C . ASP A 1 93 ? -26.647 2.513 28.881 1.00 95.56 93 ASP A C 1
ATOM 741 O O . ASP A 1 93 ? -27.249 2.277 29.931 1.00 95.56 93 ASP A O 1
ATOM 745 N N . MET A 1 94 ? -25.326 2.731 28.898 1.00 94.50 94 MET A N 1
ATOM 746 C CA . MET A 1 94 ? -24.555 2.719 30.139 1.00 94.50 94 MET A CA 1
ATOM 747 C C . MET A 1 94 ? -24.896 3.928 31.021 1.00 94.50 94 MET A C 1
ATOM 749 O O . MET A 1 94 ? -24.757 5.093 30.622 1.00 94.50 94 MET A O 1
ATOM 753 N N . LYS A 1 95 ? -25.279 3.644 32.275 1.00 94.94 95 LYS A N 1
ATOM 754 C CA . LYS A 1 95 ? -25.634 4.657 33.287 1.00 94.94 95 LYS A CA 1
ATOM 755 C C . LYS A 1 95 ? -24.494 5.649 33.553 1.00 94.94 95 LYS A C 1
ATOM 757 O O . LYS A 1 95 ? -24.753 6.829 33.769 1.00 94.94 95 LYS A O 1
ATOM 762 N N . ASN A 1 96 ? -23.236 5.201 33.480 1.00 96.06 96 ASN A N 1
ATOM 763 C CA . ASN A 1 96 ? -22.069 6.057 33.690 1.00 96.06 96 ASN A CA 1
ATOM 764 C C . ASN A 1 96 ? -21.716 6.865 32.425 1.00 96.06 96 ASN A C 1
ATOM 766 O O . ASN A 1 96 ? -21.312 6.306 31.402 1.00 96.06 96 ASN A O 1
ATOM 770 N N . LYS A 1 97 ? -21.815 8.198 32.523 1.00 94.38 97 LYS A N 1
ATOM 771 C CA . LYS A 1 97 ? -21.498 9.137 31.436 1.00 94.38 97 LYS A CA 1
ATOM 772 C C . LYS A 1 97 ? -20.024 9.095 31.024 1.00 94.38 97 LYS A C 1
ATOM 774 O O . LYS A 1 97 ? -19.741 9.222 29.839 1.00 94.38 97 LYS A O 1
ATOM 779 N N . MET A 1 98 ? -19.095 8.879 31.961 1.00 96.06 98 MET A N 1
ATOM 780 C CA . MET A 1 98 ? -17.667 8.808 31.630 1.00 96.06 98 MET A CA 1
ATOM 781 C C . MET A 1 98 ? -17.366 7.634 30.705 1.00 96.06 98 MET A C 1
ATOM 783 O O . MET A 1 98 ? -16.675 7.811 29.707 1.00 96.06 98 MET A O 1
ATOM 787 N N . ILE A 1 99 ? -17.929 6.460 30.995 1.00 95.38 99 ILE A N 1
ATOM 788 C CA . ILE A 1 99 ? -17.705 5.264 30.176 1.00 95.38 99 ILE A CA 1
ATOM 789 C C . ILE A 1 99 ? -18.296 5.469 28.780 1.00 95.38 99 ILE A C 1
ATOM 791 O O . ILE A 1 99 ? -17.618 5.236 27.787 1.00 95.38 99 ILE A O 1
ATOM 795 N N . ARG A 1 100 ? -19.522 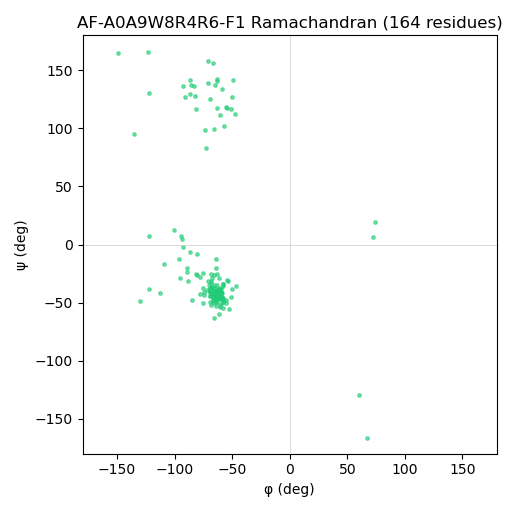5.996 28.695 1.00 95.44 100 ARG A N 1
ATOM 796 C CA . ARG A 1 100 ? -20.203 6.247 27.417 1.00 95.44 100 ARG A CA 1
ATOM 797 C C . ARG A 1 100 ? -19.418 7.170 26.481 1.00 95.44 100 ARG A C 1
ATOM 799 O O . ARG A 1 100 ? -19.468 6.986 25.270 1.00 95.44 100 ARG A O 1
ATOM 806 N N . THR A 1 101 ? -18.716 8.155 27.037 1.00 94.19 101 THR A N 1
ATOM 807 C CA . THR A 1 101 ? -17.923 9.111 26.256 1.00 94.19 101 THR A CA 1
ATOM 808 C C . THR A 1 101 ? -16.529 8.578 25.937 1.00 94.19 101 THR A C 1
ATOM 810 O O . THR A 1 101 ? -16.092 8.657 24.793 1.00 94.19 101 THR A O 1
ATOM 813 N N . TRP A 1 102 ? -15.818 8.043 26.931 1.00 97.62 102 TRP A N 1
ATOM 814 C CA . TRP A 1 102 ? -14.384 7.772 26.807 1.00 97.62 102 TRP A CA 1
ATOM 815 C C . TRP A 1 102 ? -14.050 6.341 26.402 1.00 97.62 102 TRP A C 1
ATOM 817 O O . TRP A 1 102 ? -13.035 6.136 25.742 1.00 97.62 102 TRP A O 1
ATOM 827 N N . ALA A 1 103 ? -14.879 5.352 26.742 1.00 96.88 103 ALA A N 1
ATOM 828 C CA . ALA A 1 103 ? -14.567 3.963 26.417 1.00 96.88 103 ALA A CA 1
ATOM 829 C C . ALA A 1 103 ? -14.554 3.686 24.901 1.00 96.88 103 ALA A C 1
ATOM 831 O O . ALA A 1 103 ? -13.601 3.054 24.451 1.00 96.88 103 ALA A O 1
ATOM 832 N N . PRO A 1 104 ? -15.487 4.209 24.078 1.00 97.25 104 PRO A N 1
ATOM 833 C CA . PRO A 1 104 ? -15.409 4.042 22.626 1.00 97.25 104 PRO A CA 1
ATOM 834 C C . PRO A 1 104 ? -14.139 4.640 22.010 1.00 97.25 104 PRO A C 1
ATOM 836 O O . PRO A 1 104 ? -13.520 4.032 21.141 1.00 97.25 104 PRO A O 1
ATOM 839 N N . ILE A 1 105 ? -13.723 5.815 22.497 1.00 96.69 105 ILE A N 1
ATOM 840 C CA . ILE A 1 105 ? -12.499 6.498 22.055 1.00 96.69 105 ILE A CA 1
ATOM 841 C C . ILE A 1 105 ? -11.269 5.683 22.464 1.00 96.69 105 ILE A C 1
ATOM 843 O O . ILE A 1 105 ? -10.391 5.436 21.641 1.00 96.69 105 ILE A O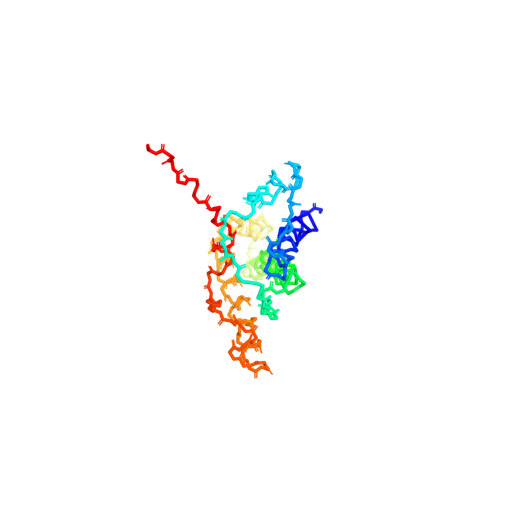 1
ATOM 847 N N . GLY A 1 106 ? -11.234 5.218 23.716 1.00 97.62 106 GLY A N 1
ATOM 848 C CA . GLY A 1 106 ? -10.166 4.368 24.233 1.00 97.62 106 GLY A CA 1
ATOM 849 C C . GLY A 1 106 ? -10.021 3.070 23.439 1.00 97.62 106 GLY A C 1
ATOM 850 O O . GLY A 1 106 ? -8.906 2.695 23.095 1.00 97.62 106 GLY A O 1
ATOM 851 N N . LEU A 1 107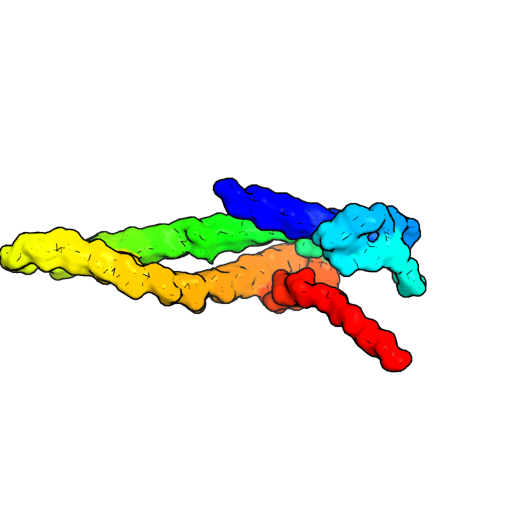 ? -11.136 2.433 23.067 1.00 97.25 107 LEU A N 1
ATOM 852 C CA . LEU A 1 107 ? -11.132 1.244 22.210 1.00 97.25 107 LEU A CA 1
ATOM 853 C C . LEU A 1 107 ? -10.615 1.547 20.801 1.00 97.25 107 LEU A C 1
ATOM 855 O O . LEU A 1 107 ? -9.816 0.779 20.274 1.00 97.25 107 LEU A O 1
ATOM 859 N N . GLY A 1 108 ? -11.018 2.672 20.203 1.00 95.75 108 GLY A N 1
ATOM 860 C CA . GLY A 1 108 ? -10.495 3.105 18.905 1.00 95.75 108 GLY A CA 1
ATOM 861 C C . GLY A 1 108 ? -8.977 3.300 18.916 1.00 95.75 108 GLY A C 1
ATOM 862 O O . GLY A 1 108 ? -8.292 2.819 18.018 1.00 95.75 108 GLY A O 1
ATOM 863 N N . LEU A 1 109 ? -8.446 3.952 19.956 1.00 96.75 109 LEU A N 1
ATOM 864 C CA . LEU A 1 109 ? -7.005 4.168 20.126 1.00 96.75 109 LEU A CA 1
ATOM 865 C C . LEU A 1 109 ? -6.244 2.870 20.417 1.00 96.75 109 LEU A C 1
ATOM 867 O O . LEU A 1 109 ? -5.141 2.687 19.909 1.00 96.75 109 LEU A O 1
ATOM 871 N N . ALA A 1 110 ? -6.836 1.954 21.187 1.00 96.69 110 ALA A N 1
ATOM 872 C CA . ALA A 1 110 ? -6.217 0.676 21.529 1.00 96.69 110 ALA A CA 1
ATOM 873 C C . ALA A 1 110 ? -5.960 -0.218 20.304 1.00 96.69 110 ALA A C 1
ATOM 875 O O . ALA A 1 110 ? -5.060 -1.050 20.339 1.00 96.69 110 ALA A O 1
ATOM 876 N N . VAL A 1 111 ? -6.722 -0.044 19.221 1.00 96.06 111 VAL A N 1
ATOM 877 C CA . VAL A 1 111 ? -6.570 -0.833 17.989 1.00 96.06 111 VAL A CA 1
ATOM 878 C C . VAL A 1 111 ? -5.433 -0.313 17.096 1.00 96.06 111 VAL A C 1
ATOM 880 O O . VAL A 1 111 ? -4.847 -1.096 16.354 1.00 96.06 111 VAL A O 1
ATOM 883 N N . VAL A 1 112 ? -5.067 0.973 17.193 1.00 94.88 112 VAL A N 1
ATOM 884 C CA . VAL A 1 112 ? -4.080 1.635 16.311 1.00 94.88 112 VAL A CA 1
ATOM 885 C C . VAL A 1 112 ? -2.743 0.883 16.177 1.00 94.88 112 VAL A C 1
ATOM 887 O O . VAL A 1 112 ? -2.294 0.723 15.042 1.00 94.88 112 VAL A O 1
ATOM 890 N N . PRO A 1 113 ? -2.112 0.368 17.255 1.00 95.00 113 PRO A N 1
ATOM 891 C CA . PRO A 1 113 ? -0.819 -0.320 17.158 1.00 95.00 113 PRO A CA 1
ATOM 892 C C . PRO A 1 113 ? -0.848 -1.612 16.330 1.00 95.00 113 PRO A C 1
ATOM 894 O O . PRO A 1 113 ? 0.195 -2.068 15.874 1.00 95.00 113 PRO A O 1
ATOM 897 N N . PHE A 1 114 ? -2.027 -2.207 16.141 1.00 94.06 114 PHE A N 1
ATOM 898 C CA . PHE A 1 114 ? -2.199 -3.486 15.448 1.00 94.06 114 PHE A CA 1
ATOM 899 C C . PHE A 1 114 ? -2.569 -3.321 13.972 1.00 94.06 114 PHE A C 1
ATOM 901 O O . PHE A 1 114 ? -2.519 -4.288 13.216 1.00 94.06 114 PHE A O 1
ATOM 908 N N . LEU A 1 115 ? -2.942 -2.109 13.553 1.00 92.44 115 LEU A N 1
ATOM 909 C CA . LEU A 1 115 ? -3.412 -1.844 12.193 1.00 92.44 115 LEU A CA 1
ATOM 910 C C . LEU A 1 115 ? -2.384 -2.176 11.104 1.00 92.44 115 LEU A C 1
ATOM 912 O O . LEU A 1 115 ? -2.806 -2.797 10.130 1.00 92.44 115 LEU A O 1
ATOM 916 N N . PRO A 1 116 ? -1.079 -1.860 11.260 1.00 89.94 116 PRO A N 1
ATOM 917 C CA . PRO A 1 116 ? -0.083 -2.199 10.243 1.00 89.94 116 PRO A CA 1
ATOM 918 C C . PRO A 1 116 ? -0.048 -3.704 9.957 1.00 89.94 116 PRO A C 1
ATOM 920 O O . PRO A 1 116 ? -0.175 -4.137 8.819 1.00 89.94 116 PRO A O 1
ATOM 923 N N . ALA A 1 117 ? -0.002 -4.525 11.010 1.00 91.00 117 ALA A N 1
ATOM 924 C CA . ALA A 1 117 ? 0.038 -5.979 10.875 1.00 91.00 117 ALA A CA 1
ATOM 925 C C . ALA A 1 117 ? -1.265 -6.574 10.310 1.00 91.00 117 ALA A C 1
ATOM 927 O O . ALA A 1 117 ? -1.237 -7.624 9.676 1.00 91.00 117 ALA A O 1
ATOM 928 N N . MET A 1 118 ? -2.413 -5.931 10.542 1.00 90.62 118 MET A N 1
ATOM 929 C CA . MET A 1 118 ? -3.699 -6.416 10.028 1.00 90.62 118 MET A CA 1
ATOM 930 C C . MET A 1 118 ? -3.946 -6.055 8.563 1.00 90.62 118 MET A C 1
ATOM 932 O O . MET A 1 118 ? -4.735 -6.741 7.912 1.00 90.62 118 MET A O 1
ATOM 936 N N . PHE A 1 119 ? -3.339 -4.976 8.059 1.00 91.31 119 PHE A N 1
ATOM 937 C CA . PHE A 1 119 ? -3.683 -4.429 6.748 1.00 91.31 119 PHE A CA 1
ATOM 938 C C . PHE A 1 119 ? -2.523 -4.343 5.770 1.00 91.31 119 PHE A C 1
ATOM 940 O O . PHE A 1 119 ? -2.758 -4.642 4.607 1.00 91.31 119 PHE A O 1
ATOM 947 N N . ASP A 1 120 ? -1.310 -3.991 6.185 1.00 88.88 120 ASP A N 1
ATOM 948 C CA . ASP A 1 120 ? -0.247 -3.641 5.237 1.00 88.88 120 ASP A CA 1
ATOM 949 C C . ASP A 1 120 ? 0.091 -4.823 4.308 1.00 88.88 120 ASP A C 1
ATOM 951 O O . ASP A 1 120 ? -0.148 -4.744 3.106 1.00 88.88 120 ASP A O 1
ATOM 955 N N . GLU A 1 121 ? 0.520 -5.968 4.844 1.00 90.56 121 GLU A N 1
ATOM 956 C CA . GLU A 1 121 ? 0.875 -7.145 4.029 1.00 90.56 121 GLU A CA 1
ATOM 957 C C . GLU A 1 121 ? -0.328 -7.765 3.276 1.00 90.56 121 GLU A C 1
ATOM 959 O O . GLU A 1 121 ? -0.210 -8.063 2.081 1.00 90.56 121 GLU A O 1
ATOM 964 N N . PRO A 1 122 ? -1.523 -7.940 3.884 1.00 92.00 122 PRO A N 1
ATOM 965 C CA . PRO A 1 122 ? -2.683 -8.449 3.150 1.00 92.00 122 PRO A CA 1
ATOM 966 C C . PRO A 1 122 ? -3.115 -7.550 1.988 1.00 92.00 122 PRO A C 1
ATOM 968 O O . PRO A 1 122 ? -3.510 -8.052 0.934 1.00 92.00 122 PRO A O 1
ATOM 971 N N . VAL A 1 123 ? -3.055 -6.228 2.165 1.00 92.62 123 VAL A N 1
ATOM 972 C CA . VAL A 1 123 ? -3.434 -5.262 1.126 1.00 92.62 123 VAL A CA 1
ATOM 973 C C . VAL A 1 123 ? -2.396 -5.243 0.016 1.00 92.62 123 VAL A C 1
ATOM 975 O O . VAL A 1 123 ? -2.781 -5.184 -1.149 1.00 92.62 123 VAL A O 1
ATOM 978 N N . GLU A 1 124 ? -1.109 -5.339 0.350 1.00 91.44 124 GLU A N 1
ATOM 979 C CA . GLU A 1 124 ? -0.023 -5.429 -0.627 1.00 91.44 124 GLU A CA 1
ATOM 980 C C . GLU A 1 124 ? -0.226 -6.635 -1.542 1.00 91.44 124 GLU A C 1
ATOM 982 O O . GLU A 1 124 ? -0.371 -6.480 -2.756 1.00 91.44 124 GLU A O 1
ATOM 987 N N . ASN A 1 125 ? -0.369 -7.816 -0.938 1.00 93.56 125 ASN A N 1
ATOM 988 C CA . ASN A 1 125 ? -0.590 -9.066 -1.653 1.00 93.56 125 ASN A CA 1
ATOM 989 C C . ASN A 1 125 ? -1.873 -9.030 -2.494 1.00 93.56 125 ASN A C 1
ATOM 991 O O . ASN A 1 125 ? -1.885 -9.502 -3.630 1.00 93.56 125 ASN A O 1
ATOM 995 N N . ALA A 1 126 ? -2.959 -8.451 -1.974 1.00 94.56 126 ALA A N 1
ATOM 996 C CA . ALA A 1 126 ? -4.212 -8.334 -2.715 1.00 94.56 126 ALA A CA 1
ATOM 997 C C . ALA A 1 126 ? -4.084 -7.404 -3.932 1.00 94.56 126 ALA A C 1
ATOM 999 O O . ALA A 1 126 ? -4.588 -7.727 -5.010 1.00 94.56 126 ALA A O 1
ATOM 1000 N N . VAL A 1 127 ? -3.414 -6.259 -3.771 1.00 93.88 127 VAL A N 1
ATOM 1001 C CA . VAL A 1 127 ? -3.185 -5.296 -4.854 1.00 93.88 127 VAL A CA 1
ATOM 1002 C C . VAL A 1 127 ? -2.263 -5.898 -5.914 1.00 93.88 127 VAL A C 1
ATOM 1004 O O . VAL A 1 127 ? -2.598 -5.854 -7.096 1.00 93.88 127 VAL A O 1
ATOM 1007 N N . GLU A 1 128 ? -1.148 -6.510 -5.517 1.00 93.88 128 GLU A N 1
ATOM 1008 C CA . GLU A 1 128 ? -0.225 -7.192 -6.431 1.00 93.88 128 GLU A CA 1
ATOM 1009 C C . GLU A 1 128 ? -0.911 -8.300 -7.221 1.00 93.88 128 GLU A C 1
ATOM 1011 O O . GLU A 1 128 ? -0.840 -8.324 -8.452 1.00 93.88 128 GLU A O 1
ATOM 1016 N N . TRP A 1 129 ? -1.644 -9.166 -6.523 1.00 95.25 129 TRP A N 1
ATOM 1017 C CA . TRP A 1 129 ? -2.371 -10.259 -7.147 1.00 95.25 129 TRP A CA 1
ATOM 1018 C C . TRP A 1 129 ? -3.411 -9.744 -8.144 1.00 95.25 129 TRP A C 1
ATOM 1020 O O . TRP A 1 129 ? -3.520 -10.275 -9.252 1.00 95.25 129 TRP A O 1
ATOM 1030 N N . ALA A 1 130 ? -4.145 -8.684 -7.789 1.00 95.12 130 ALA A N 1
ATOM 1031 C CA . ALA A 1 130 ? -5.145 -8.080 -8.662 1.00 95.12 130 ALA A CA 1
ATOM 1032 C C . ALA A 1 130 ? -4.514 -7.487 -9.929 1.00 95.12 130 ALA A C 1
ATOM 1034 O O . ALA A 1 130 ? -5.038 -7.689 -11.027 1.00 95.12 130 ALA A O 1
ATOM 1035 N N . PHE A 1 131 ? -3.374 -6.803 -9.801 1.00 94.81 131 PHE A N 1
ATOM 1036 C CA . PHE A 1 131 ? -2.633 -6.271 -10.944 1.00 94.81 131 PHE A CA 1
ATOM 1037 C C . PHE A 1 131 ? -2.086 -7.395 -11.818 1.00 94.81 131 PHE A C 1
ATOM 1039 O O . PHE A 1 131 ? -2.351 -7.409 -13.019 1.00 94.81 131 PHE A O 1
ATOM 1046 N N . HIS A 1 132 ? -1.398 -8.375 -11.232 1.00 94.88 132 HIS A N 1
ATOM 1047 C CA . HIS A 1 132 ? -0.870 -9.512 -11.977 1.00 94.88 132 HIS A CA 1
ATOM 1048 C C . HIS A 1 132 ? -1.983 -10.224 -12.748 1.00 94.88 132 HIS A C 1
ATOM 1050 O O . HIS A 1 132 ? -1.863 -10.438 -13.952 1.00 94.88 132 HIS A O 1
ATOM 1056 N N . LYS A 1 133 ? -3.099 -10.559 -12.090 1.00 94.94 133 LYS A N 1
ATOM 1057 C CA . LYS A 1 133 ? -4.220 -11.235 -12.752 1.00 94.94 133 LYS A CA 1
ATOM 1058 C C . LYS A 1 133 ? -4.907 -10.366 -13.795 1.00 94.94 133 LYS A C 1
ATOM 1060 O O . LYS A 1 133 ? -5.276 -10.890 -14.841 1.00 94.94 133 LYS A O 1
ATOM 1065 N N . GLY A 1 134 ? -5.044 -9.064 -13.555 1.00 94.38 134 GLY A N 1
ATOM 1066 C CA . GLY A 1 134 ? -5.583 -8.127 -14.537 1.00 94.38 134 GLY A CA 1
ATOM 1067 C C . GLY A 1 134 ? -4.729 -8.082 -15.804 1.00 94.38 134 GLY A C 1
ATOM 1068 O O . GLY A 1 134 ? -5.230 -8.333 -16.898 1.00 94.38 134 GLY A O 1
ATOM 1069 N N . PHE A 1 135 ? -3.427 -7.831 -15.667 1.00 93.31 135 PHE A N 1
ATOM 1070 C CA . PHE A 1 135 ? -2.512 -7.778 -16.808 1.00 93.31 135 PHE A CA 1
ATOM 1071 C C . PHE A 1 135 ? -2.389 -9.130 -17.522 1.00 93.31 135 PHE A C 1
ATOM 1073 O O . PHE A 1 135 ? -2.433 -9.166 -18.751 1.00 93.31 135 PHE A O 1
ATOM 1080 N N . GLU A 1 136 ? -2.323 -10.240 -16.782 1.00 93.81 136 GLU A N 1
ATOM 1081 C CA . GLU A 1 136 ? -2.304 -11.594 -17.352 1.00 93.81 136 GLU A CA 1
ATOM 1082 C C . GLU A 1 136 ? -3.582 -11.890 -18.152 1.00 93.81 136 GLU A C 1
ATOM 1084 O O . GLU A 1 136 ? -3.512 -12.472 -19.233 1.00 93.81 136 GLU A O 1
ATOM 1089 N N . MET A 1 137 ? -4.747 -11.465 -17.656 1.00 93.94 137 MET A N 1
ATOM 1090 C CA . MET A 1 137 ? -6.031 -11.696 -18.318 1.00 93.94 137 MET A CA 1
ATOM 1091 C C . MET A 1 137 ? -6.162 -10.917 -19.632 1.00 93.94 137 MET A C 1
ATOM 1093 O O . MET A 1 137 ? -6.647 -11.474 -20.614 1.00 93.94 137 MET A O 1
ATOM 1097 N N . TYR A 1 138 ? -5.735 -9.650 -19.667 1.00 92.75 138 TYR A N 1
ATOM 1098 C CA . TYR A 1 138 ? -5.895 -8.798 -20.854 1.00 92.75 138 TYR A CA 1
ATOM 1099 C C . TYR A 1 138 ? -4.743 -8.904 -21.861 1.00 92.75 138 TYR A C 1
ATOM 1101 O O . TYR A 1 138 ? -4.972 -8.743 -23.057 1.00 92.75 138 TYR A O 1
ATOM 1109 N N . GLY A 1 139 ? -3.514 -9.153 -21.404 1.00 88.00 139 GLY A N 1
ATOM 1110 C CA . GLY A 1 139 ? -2.317 -9.159 -22.252 1.00 88.00 139 GLY A CA 1
ATOM 1111 C C . GLY A 1 139 ? -1.527 -10.471 -22.237 1.00 88.00 139 GLY A C 1
ATOM 1112 O O . GLY A 1 139 ? -0.443 -10.547 -22.817 1.00 88.00 139 GLY A O 1
ATOM 1113 N N . GLY A 1 140 ? -2.054 -11.516 -21.594 1.00 91.44 140 GLY A N 1
ATOM 1114 C CA . GLY A 1 140 ? -1.424 -12.831 -21.521 1.00 91.44 140 GLY A CA 1
ATOM 1115 C C . GLY A 1 140 ? -0.124 -12.837 -20.713 1.00 91.44 140 GLY A C 1
ATOM 1116 O O . GLY A 1 140 ? 0.222 -11.886 -20.012 1.00 91.44 140 GLY A O 1
ATOM 1117 N N . LYS A 1 141 ? 0.650 -13.922 -20.840 1.00 89.44 141 LYS A N 1
ATOM 1118 C CA . LYS A 1 141 ? 1.921 -14.082 -20.110 1.00 89.44 141 LYS A CA 1
ATOM 1119 C C . LYS A 1 141 ? 2.965 -13.014 -20.456 1.00 89.44 141 LYS A C 1
ATOM 1121 O O . LYS A 1 141 ? 3.769 -12.660 -19.606 1.00 89.44 141 LYS A O 1
ATOM 1126 N N . GLY A 1 142 ? 2.931 -12.460 -21.670 1.00 87.31 142 GLY A N 1
ATOM 1127 C CA . GLY A 1 142 ? 3.830 -11.370 -22.069 1.00 87.31 142 GLY A CA 1
ATOM 1128 C C . GLY A 1 142 ? 3.588 -10.067 -21.297 1.00 87.31 142 GLY A C 1
ATOM 1129 O O . GLY A 1 142 ? 4.520 -9.293 -21.105 1.00 87.31 142 GLY A O 1
ATOM 1130 N N . ALA A 1 143 ? 2.366 -9.844 -20.798 1.00 88.25 143 ALA A N 1
ATOM 1131 C CA . ALA A 1 143 ? 2.027 -8.637 -20.048 1.00 88.25 143 ALA A CA 1
ATOM 1132 C C . ALA A 1 143 ? 2.573 -8.616 -18.613 1.00 88.25 143 ALA A C 1
ATOM 1134 O O . ALA A 1 143 ? 2.766 -7.537 -18.053 1.00 88.25 143 ALA A O 1
ATOM 1135 N N . VAL A 1 144 ? 2.821 -9.798 -18.041 1.00 89.38 144 VAL A N 1
ATOM 1136 C CA . VAL A 1 144 ? 3.345 -9.988 -16.678 1.00 89.38 144 VAL A CA 1
ATOM 1137 C C . VAL A 1 144 ? 4.793 -10.484 -16.655 1.00 89.38 144 VAL A C 1
ATOM 1139 O O . VAL A 1 144 ? 5.463 -10.384 -15.631 1.00 89.38 144 VAL A O 1
ATOM 1142 N N . GLY A 1 145 ? 5.299 -11.001 -17.779 1.00 87.25 145 GLY A N 1
ATOM 1143 C CA . GLY A 1 145 ? 6.665 -11.498 -17.892 1.00 87.25 145 GLY A CA 1
ATOM 1144 C C . GLY A 1 145 ? 6.942 -12.640 -16.912 1.00 87.25 145 GLY A C 1
ATOM 1145 O O . GLY A 1 145 ? 6.188 -13.609 -16.839 1.00 87.25 145 GLY A O 1
ATOM 1146 N N . ASN A 1 146 ? 8.037 -12.510 -16.161 1.00 85.62 146 ASN A N 1
ATOM 1147 C CA . ASN A 1 146 ? 8.423 -13.442 -15.095 1.00 85.62 146 ASN A CA 1
ATOM 1148 C C . ASN A 1 146 ? 8.057 -12.918 -13.695 1.00 85.62 146 ASN A C 1
ATOM 1150 O O . ASN A 1 146 ? 8.556 -13.447 -12.700 1.00 85.62 146 ASN A O 1
ATOM 1154 N N . ALA A 1 147 ? 7.240 -11.863 -13.604 1.00 85.94 147 ALA A N 1
ATOM 1155 C CA . ALA A 1 147 ? 6.862 -11.293 -12.322 1.00 85.94 147 ALA A CA 1
ATOM 1156 C C . ALA A 1 147 ? 6.028 -12.304 -11.513 1.00 85.94 147 ALA A C 1
ATOM 1158 O O . ALA A 1 147 ? 5.148 -12.962 -12.074 1.00 85.94 147 ALA A O 1
ATOM 1159 N N . PRO A 1 148 ? 6.274 -12.444 -10.200 1.00 88.19 148 PRO A N 1
ATOM 1160 C CA . PRO A 1 148 ? 5.425 -13.269 -9.357 1.00 88.19 148 PRO A CA 1
ATOM 1161 C C . PRO A 1 148 ? 4.057 -12.602 -9.154 1.00 88.19 148 PRO A C 1
ATOM 1163 O O . PRO A 1 148 ? 3.913 -11.384 -9.270 1.00 88.19 148 PRO A O 1
ATOM 1166 N N . ALA A 1 149 ? 3.050 -13.406 -8.808 1.00 88.75 149 ALA A N 1
ATOM 1167 C CA . ALA A 1 149 ? 1.706 -12.899 -8.526 1.00 88.75 149 ALA A CA 1
ATOM 1168 C C . ALA A 1 149 ? 1.630 -12.060 -7.237 1.00 88.75 149 ALA A C 1
ATOM 1170 O O . ALA A 1 149 ? 0.740 -11.224 -7.127 1.00 88.75 149 ALA A O 1
ATOM 1171 N N . THR A 1 150 ? 2.541 -12.292 -6.290 1.00 89.94 150 THR A N 1
ATOM 1172 C CA . THR A 1 150 ? 2.693 -11.563 -5.020 1.00 89.94 150 THR A CA 1
ATOM 1173 C C . THR A 1 150 ? 4.169 -11.552 -4.585 1.00 89.94 150 THR A C 1
ATOM 1175 O O . THR A 1 150 ? 4.965 -12.346 -5.091 1.00 89.94 150 THR A O 1
ATOM 1178 N N . GLY A 1 151 ? 4.540 -10.693 -3.635 1.00 84.44 151 GLY A N 1
ATOM 1179 C CA . GLY A 1 151 ? 5.903 -10.495 -3.136 1.00 84.44 151 GLY A CA 1
ATOM 1180 C C . GLY A 1 151 ? 6.818 -9.742 -4.107 1.00 84.44 151 GLY A C 1
ATOM 1181 O O . GLY A 1 151 ? 8.042 -9.853 -4.016 1.00 84.44 151 GLY A O 1
ATOM 1182 N N . ARG A 1 152 ? 6.267 -9.012 -5.084 1.00 82.94 152 ARG A N 1
ATOM 1183 C CA . ARG A 1 152 ? 7.075 -8.343 -6.116 1.00 82.94 152 ARG A CA 1
ATOM 1184 C C . ARG A 1 152 ? 7.779 -7.113 -5.553 1.00 82.94 152 ARG A C 1
ATOM 1186 O O . ARG A 1 152 ? 8.956 -6.904 -5.840 1.00 82.94 152 ARG A O 1
ATOM 1193 N N . GLU A 1 153 ? 7.087 -6.306 -4.761 1.00 78.56 153 GLU A N 1
ATOM 1194 C CA . GLU A 1 153 ? 7.666 -5.122 -4.127 1.00 78.56 153 GLU A CA 1
ATOM 1195 C C . GLU A 1 153 ? 8.844 -5.486 -3.207 1.00 78.56 153 GLU A C 1
ATOM 1197 O O . GLU A 1 153 ? 9.874 -4.810 -3.238 1.00 78.56 153 GLU A O 1
ATOM 1202 N N . GLU A 1 154 ? 8.782 -6.613 -2.490 1.00 80.00 154 GLU A N 1
ATOM 1203 C CA . GLU A 1 154 ? 9.922 -7.121 -1.712 1.00 80.00 154 GLU A CA 1
ATOM 1204 C C . GLU A 1 154 ? 11.146 -7.445 -2.583 1.00 80.00 154 GLU A C 1
ATOM 1206 O O . GLU A 1 154 ? 12.289 -7.184 -2.189 1.00 80.00 154 GLU A O 1
ATOM 1211 N N . LEU A 1 155 ? 10.930 -8.005 -3.779 1.00 77.31 155 LEU A N 1
ATOM 1212 C CA . LEU A 1 155 ? 12.005 -8.284 -4.736 1.00 77.31 155 LEU A CA 1
ATOM 1213 C C . LEU A 1 155 ? 12.619 -6.992 -5.282 1.00 77.31 155 LEU A C 1
ATOM 1215 O O . LEU A 1 155 ? 13.836 -6.921 -5.439 1.00 77.31 155 LEU A O 1
ATOM 1219 N N . LEU A 1 156 ? 11.799 -5.965 -5.521 1.00 70.56 156 LEU A N 1
ATOM 1220 C CA . LEU A 1 156 ? 12.257 -4.642 -5.956 1.00 70.56 156 LEU A CA 1
ATOM 1221 C C . LEU A 1 156 ? 12.993 -3.884 -4.837 1.00 70.56 156 LEU A C 1
ATOM 1223 O O . LEU A 1 156 ? 13.907 -3.102 -5.108 1.00 70.56 156 LEU A O 1
ATOM 1227 N N . ALA A 1 157 ? 12.615 -4.113 -3.578 1.00 67.94 157 ALA A N 1
ATOM 1228 C CA . ALA A 1 157 ? 13.232 -3.491 -2.411 1.00 67.94 157 ALA A CA 1
ATOM 1229 C C . ALA A 1 157 ? 14.582 -4.128 -2.027 1.00 67.94 157 ALA A C 1
ATOM 1231 O O . ALA A 1 157 ? 15.451 -3.443 -1.470 1.00 67.94 157 ALA A O 1
ATOM 1232 N N . LYS A 1 158 ? 14.799 -5.417 -2.333 1.00 62.88 158 LYS A N 1
ATOM 1233 C CA . LYS A 1 158 ? 16.092 -6.088 -2.131 1.00 62.88 158 LYS A CA 1
ATOM 1234 C C . LYS A 1 158 ? 17.148 -5.473 -3.054 1.00 62.88 158 LYS A C 1
ATOM 1236 O O . LYS A 1 158 ? 17.252 -5.806 -4.230 1.00 62.88 158 LYS A O 1
ATOM 1241 N N . LYS A 1 159 ? 17.973 -4.576 -2.497 1.00 52.19 159 LYS A N 1
ATOM 1242 C CA . LYS A 1 159 ? 19.184 -4.063 -3.162 1.00 52.19 159 LYS A CA 1
ATOM 1243 C C . LYS A 1 159 ? 20.005 -5.238 -3.709 1.00 52.19 159 LYS A C 1
ATOM 1245 O O . LYS A 1 159 ? 20.132 -6.236 -2.993 1.00 52.19 159 LYS A O 1
ATOM 1250 N N . PRO A 1 160 ? 20.620 -5.118 -4.902 1.00 49.50 160 PRO A N 1
ATOM 1251 C CA . PRO A 1 160 ? 21.609 -6.093 -5.328 1.00 49.50 160 PRO A CA 1
ATOM 1252 C C . PRO A 1 160 ? 22.671 -6.156 -4.233 1.00 49.50 160 PRO A C 1
ATOM 1254 O O . PRO A 1 160 ? 23.278 -5.143 -3.871 1.00 49.50 160 PRO A O 1
ATOM 1257 N N . ILE A 1 161 ? 22.816 -7.336 -3.635 1.00 41.22 161 ILE A N 1
ATOM 1258 C CA . ILE A 1 161 ? 23.865 -7.614 -2.665 1.00 41.22 161 ILE A CA 1
ATOM 1259 C C . ILE A 1 161 ? 25.159 -7.243 -3.386 1.00 41.22 161 ILE A C 1
ATOM 1261 O O . ILE A 1 161 ? 25.457 -7.811 -4.435 1.00 41.22 161 ILE A O 1
ATOM 1265 N N . LYS A 1 162 ? 25.898 -6.252 -2.869 1.00 42.12 162 LYS A N 1
ATOM 1266 C CA . LYS A 1 162 ? 27.312 -6.123 -3.214 1.00 42.12 162 LYS A CA 1
ATOM 1267 C C . LYS A 1 162 ? 27.917 -7.460 -2.819 1.00 42.12 162 LYS A C 1
ATOM 1269 O O . LYS A 1 162 ? 28.080 -7.708 -1.623 1.00 42.12 162 LYS A O 1
ATOM 1274 N N . GLU A 1 163 ? 28.155 -8.334 -3.793 1.00 40.34 163 GLU A N 1
ATOM 1275 C CA . GLU A 1 163 ? 29.102 -9.424 -3.626 1.00 40.34 163 GLU A CA 1
ATOM 1276 C C . GLU A 1 163 ? 30.341 -8.770 -3.024 1.00 40.34 163 GLU A C 1
ATOM 1278 O O . GLU A 1 163 ? 30.924 -7.851 -3.603 1.00 40.34 163 GLU A O 1
ATOM 1283 N N . LYS A 1 164 ? 30.622 -9.117 -1.766 1.00 41.12 164 LYS A N 1
ATOM 1284 C CA . LYS A 1 164 ? 31.868 -8.724 -1.133 1.00 41.12 164 LYS A CA 1
ATOM 1285 C C . LYS A 1 164 ? 32.938 -9.361 -2.001 1.00 41.12 164 LYS A C 1
ATOM 1287 O O . LYS A 1 164 ? 32.995 -10.586 -2.059 1.00 41.12 164 LYS A O 1
ATOM 1292 N N . GLU A 1 165 ? 33.698 -8.532 -2.704 1.00 40.25 165 GLU A N 1
ATOM 1293 C CA . GLU A 1 165 ? 34.922 -8.967 -3.360 1.00 40.25 165 GLU A CA 1
ATOM 1294 C C . GLU A 1 165 ? 35.757 -9.704 -2.302 1.00 40.25 165 GLU A C 1
ATOM 1296 O O . GLU A 1 165 ? 36.060 -9.150 -1.239 1.00 40.25 165 GLU A O 1
ATOM 1301 N N . LEU A 1 166 ? 35.967 -10.996 -2.555 1.00 34.31 166 LEU A N 1
ATOM 1302 C CA . LEU A 1 166 ? 36.890 -11.879 -1.848 1.00 34.31 166 LEU A CA 1
ATOM 1303 C C . LEU A 1 166 ? 38.255 -11.775 -2.523 1.00 34.31 166 LEU A C 1
ATOM 1305 O O . LEU A 1 166 ? 38.273 -11.757 -3.775 1.00 34.31 166 LEU A O 1
#

Foldseek 3Di:
DVLCVVLVLQLLLLQVVQVCLQPVQQADDPVSCVSNVDDRHNPDPHDNHHDALCSNSVNVSVLSSQLCCCLVPNPLVVVLVCQLVVVLVVCVPPPDPCCSPVVSNVRSVVCVVCSCVVGNQVSQLVSLLVSLCVQCVPPNCSNQPPQDSHCRVVVSVPRDPPPPDD

Radius of gyration: 22.19 Å; Cα contacts (8 Å, |Δi|>4): 165; chains: 1; bounding box: 64×29×59 Å

pLDDT: mean 86.36, std 12.76, range [34.31, 98.06]

Secondary structure (DSSP, 8-state):
--HHHHHHHHHHHHHHHHHHHH-TTPPPPHHHHHHH---SS--S-PPP-PPPGGGSHHHHHHHHHHHHHIIIIIHHHHHHHHHHHHHHHHTTT-S-HHHHHHHHHHHHHHHGGGHHHHHHHHHHHHHHHHHHHHHHHHHHHHHHTT--SS-HHHHHHSPPP-----

Solvent-accessible surface area (backbone atoms only — not comparable to full-atom values): 9151 Å² total; per-residue (Å²): 134,55,69,66,52,54,31,50,53,53,26,52,37,35,43,54,52,49,47,38,39,55,39,44,81,62,68,46,51,76,67,50,18,69,74,55,72,48,67,40,60,62,86,64,92,60,73,67,42,83,74,26,63,58,66,31,29,67,44,48,27,51,53,45,48,50,43,50,48,41,48,73,48,47,54,50,51,52,48,36,50,47,45,24,52,51,43,34,63,73,34,64,84,48,88,51,64,66,52,45,64,46,47,19,53,50,54,24,59,68,47,58,86,51,41,58,82,71,34,43,64,63,46,46,40,50,52,39,33,50,50,40,52,50,36,31,71,77,52,35,65,66,17,37,56,89,62,59,53,49,68,51,67,60,59,72,65,55,67,82,74,77,76,73,87,125